Protein AF-A0A9D9XVY3-F1 (afdb_monomer)

pLDDT: mean 98.53, std 0.61, range [93.94, 98.88]

Radius of gyration: 16.43 Å; Cα contacts (8 Å, |Δi|>4): 131; chains: 1; bounding box: 34×27×45 Å

Solvent-accessible surface area (backbone atoms only — not comparable to full-atom values): 7245 Å² total; per-residue (Å²): 71,79,44,48,26,56,41,31,43,50,50,12,52,49,28,46,74,74,49,24,42,58,50,16,56,49,32,41,47,53,18,49,51,26,48,52,52,44,48,54,50,42,55,51,32,46,73,70,74,47,81,70,80,85,80,80,72,63,89,71,63,83,44,93,46,75,68,45,34,48,53,33,52,46,56,52,50,68,61,44,54,60,53,40,54,51,48,31,55,49,24,55,76,73,67,37,56,70,63,20,50,54,37,49,57,50,48,53,53,50,52,53,50,46,52,51,43,53,51,50,55,49,46,31,72,74,63,34,61,71,56,47,53,64,76,26,76

Mean predicted aligned error: 1.89 Å

Nearest PDB structures (foldseek):
  4toc-assembly1_I  TM=1.001E+00  e=4.263E-15  Pseudomonas aeruginosa PAO1
  4toe-assembly1_X  TM=9.994E-01  e=5.839E-15  Pseudomonas aeruginosa PAO1
  4toe-assembly1_R  TM=9.992E-01  e=7.997E-15  Pseudomonas aeruginosa PAO1
  5d8q-assembly1_C-2  TM=9.988E-01  e=1.039E-14  Pseudomonas aeruginosa PAO1
  5d8s-assembly1_H-2  TM=9.977E-01  e=1.095E-14  Pseudomonas aeruginosa PAO1

Sequence (137 aa):
ELTAINQYFLHARMYKNWGLKQLDEHEYHESIDEMKHADRLIERILFLEGLPNLQDLGTLRIGENTREILEADLALELEALPVLREAIAHCESVRDYVSRELFEDILESEEEHVDWIETQLELIGKIGIENYLQSKM

Structure (mmCIF, N/CA/C/O backbone):
data_AF-A0A9D9XVY3-F1
#
_entry.id   AF-A0A9D9XVY3-F1
#
loop_
_atom_site.group_PDB
_atom_site.id
_atom_site.type_symbol
_atom_site.label_atom_id
_atom_site.label_alt_id
_atom_site.label_comp_id
_atom_site.label_asym_id
_atom_site.label_entity_id
_atom_site.label_seq_id
_atom_site.pdbx_PDB_ins_code
_atom_site.Cartn_x
_atom_site.Cartn_y
_atom_site.Cartn_z
_atom_site.occupancy
_atom_site.B_iso_or_equiv
_atom_site.auth_seq_id
_atom_site.auth_comp_id
_atom_site.auth_asym_id
_atom_site.auth_atom_id
_atom_site.pdbx_PDB_model_num
ATOM 1 N N . GLU A 1 1 ? 1.904 2.787 -4.075 1.00 97.19 1 GLU A N 1
ATOM 2 C CA . GLU A 1 1 ? 2.593 4.057 -4.481 1.00 97.19 1 GLU A CA 1
ATOM 3 C C . GLU A 1 1 ? 1.735 5.330 -4.360 1.00 97.19 1 GLU A C 1
ATOM 5 O O . GLU A 1 1 ? 1.111 5.530 -3.334 1.00 97.19 1 GLU A O 1
ATOM 10 N N . LEU A 1 2 ? 1.700 6.269 -5.329 1.00 98.44 2 LEU A N 1
ATOM 11 C CA . LEU A 1 2 ? 1.252 7.663 -5.086 1.00 98.44 2 LEU A CA 1
ATOM 12 C C . LEU A 1 2 ? -0.157 7.798 -4.485 1.00 98.44 2 LEU A C 1
ATOM 14 O O . LEU A 1 2 ? -0.375 8.628 -3.600 1.00 98.44 2 LEU A O 1
ATOM 18 N N . THR A 1 3 ? -1.111 6.998 -4.960 1.00 98.38 3 THR A N 1
ATOM 19 C CA . THR A 1 3 ? -2.476 6.953 -4.412 1.00 98.38 3 THR A CA 1
ATOM 20 C C . THR A 1 3 ? -2.464 6.470 -2.958 1.00 98.38 3 THR A C 1
ATOM 22 O O . THR A 1 3 ? -3.043 7.129 -2.098 1.00 98.38 3 THR A O 1
ATOM 25 N N . ALA A 1 4 ? -1.743 5.382 -2.686 1.00 98.50 4 ALA A N 1
ATOM 26 C CA . ALA A 1 4 ? -1.601 4.766 -1.371 1.00 98.50 4 ALA A CA 1
ATOM 27 C C . ALA A 1 4 ? -0.904 5.692 -0.368 1.00 98.50 4 ALA A C 1
ATOM 29 O O . ALA A 1 4 ? -1.459 5.947 0.695 1.00 98.50 4 ALA A O 1
ATOM 30 N N . ILE A 1 5 ? 0.195 6.356 -0.761 1.00 98.81 5 ILE A N 1
ATOM 31 C CA . ILE A 1 5 ? 0.863 7.385 0.058 1.00 98.81 5 ILE A CA 1
ATOM 32 C C . ILE A 1 5 ? -0.161 8.374 0.620 1.00 98.81 5 ILE A C 1
ATOM 34 O O . ILE A 1 5 ? -0.165 8.653 1.815 1.00 98.81 5 ILE A O 1
ATOM 38 N N . ASN A 1 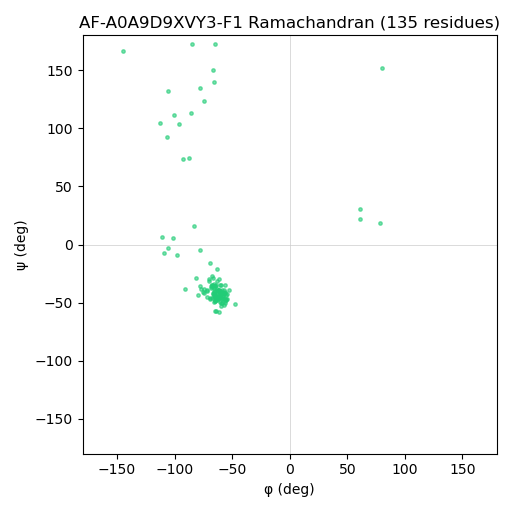6 ? -1.021 8.924 -0.241 1.00 98.69 6 ASN A N 1
ATOM 39 C CA . ASN A 1 6 ? -1.980 9.9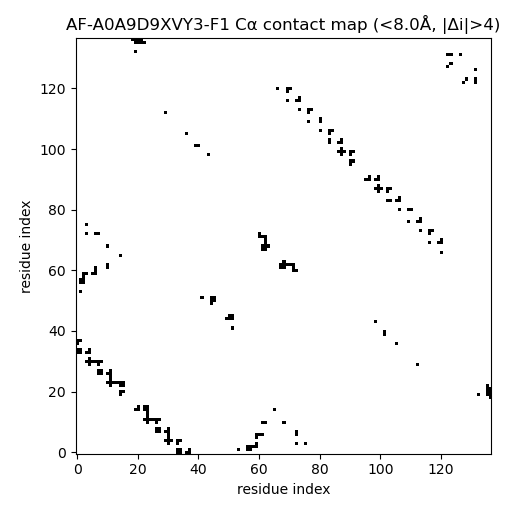53 0.153 1.00 98.69 6 ASN A CA 1
ATOM 40 C C . ASN A 1 6 ? -3.147 9.382 0.967 1.00 98.69 6 ASN A C 1
ATOM 42 O O . ASN A 1 6 ? -3.608 10.044 1.900 1.00 98.69 6 ASN A O 1
ATOM 46 N N . GLN A 1 7 ? -3.622 8.186 0.614 1.00 98.81 7 GLN A N 1
ATOM 47 C CA . GLN A 1 7 ? -4.699 7.498 1.320 1.00 98.81 7 GLN A CA 1
ATOM 48 C C . GLN A 1 7 ? -4.263 7.137 2.747 1.00 98.81 7 GLN A C 1
ATOM 50 O O . GLN A 1 7 ? -4.833 7.677 3.698 1.00 98.81 7 GLN A O 1
ATOM 55 N N . TYR A 1 8 ? -3.172 6.382 2.887 1.00 98.81 8 TYR A N 1
ATOM 56 C CA . TYR A 1 8 ? -2.636 5.923 4.171 1.00 98.81 8 TYR A CA 1
ATOM 57 C C . TYR A 1 8 ? -2.228 7.111 5.043 1.00 98.81 8 TYR A C 1
ATOM 59 O O . TYR A 1 8 ? -2.556 7.179 6.225 1.00 98.81 8 TYR A O 1
ATOM 67 N N . PHE A 1 9 ? -1.616 8.157 4.468 1.00 98.88 9 PHE A N 1
ATOM 68 C CA . PHE A 1 9 ? -1.272 9.345 5.256 1.00 98.88 9 PHE A CA 1
ATOM 69 C C . PHE A 1 9 ? -2.508 10.035 5.844 1.00 98.88 9 PHE A C 1
ATOM 71 O O . PHE A 1 9 ? -2.477 10.504 6.988 1.00 98.88 9 PHE A O 1
ATOM 78 N N . LEU A 1 10 ? -3.594 10.139 5.073 1.00 98.88 10 LEU A N 1
ATOM 79 C CA . LEU A 1 10 ? -4.836 10.727 5.563 1.00 98.88 10 LEU A CA 1
ATOM 80 C C . LEU A 1 10 ? -5.465 9.838 6.640 1.00 98.88 10 LEU A C 1
ATOM 82 O O . LEU A 1 10 ? -5.819 10.351 7.706 1.00 98.88 10 LEU A O 1
ATOM 86 N N . HIS A 1 11 ? -5.545 8.530 6.409 1.00 98.88 11 HIS A N 1
ATOM 87 C CA . HIS A 1 11 ? -6.071 7.563 7.373 1.00 98.88 11 HIS A CA 1
ATOM 88 C C . HIS A 1 11 ? -5.278 7.536 8.676 1.00 98.88 11 HIS A C 1
ATOM 90 O O . HIS A 1 11 ? -5.882 7.620 9.747 1.00 98.88 11 HIS A O 1
ATOM 96 N N . ALA A 1 12 ? -3.948 7.593 8.618 1.00 98.88 12 ALA A N 1
ATOM 97 C CA . ALA A 1 12 ? -3.091 7.719 9.795 1.00 98.88 12 ALA A CA 1
ATOM 98 C C . ALA A 1 12 ? -3.486 8.942 10.635 1.00 98.88 12 ALA A C 1
ATOM 100 O O . ALA A 1 12 ? -3.697 8.868 11.848 1.00 98.88 12 ALA A O 1
ATOM 101 N N . ARG A 1 13 ? -3.688 10.099 9.989 1.00 98.81 13 ARG A N 1
ATOM 102 C CA . ARG A 1 13 ? -4.103 11.330 10.684 1.00 98.81 13 ARG A CA 1
ATOM 103 C C . ARG A 1 13 ? -5.537 11.276 11.196 1.00 98.81 13 ARG A C 1
ATOM 105 O O . ARG A 1 13 ? -5.810 11.881 12.237 1.00 98.81 13 ARG A O 1
ATOM 112 N N . MET A 1 14 ? -6.424 10.536 10.539 1.00 98.88 14 MET A N 1
ATOM 113 C CA . MET A 1 14 ? -7.763 10.246 11.056 1.00 98.88 14 MET A CA 1
ATOM 114 C C . MET A 1 14 ? -7.680 9.390 12.324 1.00 98.88 14 MET A C 1
ATOM 116 O O . MET A 1 14 ? -8.232 9.792 13.350 1.00 98.88 14 MET A O 1
ATOM 120 N N . TYR A 1 15 ? -6.902 8.303 12.314 1.00 98.81 15 TYR A N 1
ATOM 121 C CA . TYR A 1 15 ? -6.661 7.467 13.494 1.00 98.81 15 TYR A CA 1
ATOM 122 C C . TYR A 1 15 ? -6.053 8.253 14.650 1.00 98.81 15 TYR A C 1
ATOM 124 O O . TYR A 1 15 ? -6.533 8.162 15.786 1.00 98.81 15 TYR A O 1
ATOM 132 N N . LYS A 1 16 ? -5.075 9.115 14.360 1.00 98.69 16 LYS A N 1
ATOM 133 C CA . LYS A 1 16 ? -4.483 10.018 15.349 1.00 98.69 16 LYS A CA 1
ATOM 134 C C . LYS A 1 16 ? -5.520 10.924 15.993 1.00 98.69 16 LYS A C 1
ATOM 136 O O . LYS A 1 16 ? -5.534 11.086 17.212 1.00 98.69 16 LYS A O 1
ATOM 141 N N . ASN A 1 17 ? -6.383 11.523 15.175 1.00 98.69 17 ASN A N 1
ATOM 142 C CA . ASN A 1 17 ? -7.448 12.406 15.635 1.00 98.69 17 ASN A CA 1
ATOM 143 C C . ASN A 1 17 ? -8.489 11.657 16.485 1.00 98.69 17 ASN A C 1
ATOM 145 O O . ASN A 1 17 ? -8.990 12.208 17.463 1.00 98.69 17 ASN A O 1
ATOM 149 N N . TRP A 1 18 ? -8.780 10.398 16.156 1.00 98.69 18 TRP A N 1
ATOM 150 C CA . TRP A 1 18 ? -9.672 9.536 16.939 1.00 98.69 18 TRP A CA 1
ATOM 151 C C . TRP A 1 18 ? -9.021 8.952 18.201 1.00 98.69 18 TRP A C 1
ATOM 153 O O . TRP A 1 18 ? -9.706 8.322 19.004 1.00 98.69 18 TRP A O 1
ATOM 163 N N . GLY A 1 19 ? -7.721 9.183 18.409 1.00 98.50 19 GLY A N 1
ATOM 164 C CA . GLY A 1 19 ? -6.979 8.691 19.569 1.00 98.50 19 GLY A CA 1
ATOM 165 C C . GLY A 1 19 ? -6.590 7.214 19.485 1.00 98.50 19 GLY A C 1
ATOM 166 O O . GLY A 1 19 ? -6.270 6.631 20.515 1.00 98.50 19 GLY A O 1
ATOM 167 N N . LEU A 1 20 ? -6.607 6.620 18.290 1.00 98.69 20 LEU A N 1
ATOM 168 C CA . LEU A 1 20 ? -6.232 5.228 18.028 1.00 98.69 20 LEU A CA 1
ATOM 169 C C . LEU A 1 20 ? -4.750 5.159 17.639 1.00 98.69 20 LEU A C 1
ATOM 171 O O . LEU A 1 20 ? -4.404 5.020 16.466 1.00 98.69 20 LEU A O 1
ATOM 175 N N . LYS A 1 21 ? -3.862 5.334 18.623 1.00 97.81 21 LYS A N 1
ATOM 176 C CA . LYS A 1 21 ? -2.429 5.574 18.384 1.00 97.81 21 LYS A CA 1
ATOM 177 C C . LYS A 1 21 ? -1.718 4.428 17.681 1.00 97.81 21 LYS A C 1
ATOM 179 O O . LYS A 1 21 ? -0.887 4.691 16.825 1.00 97.81 21 LYS A O 1
ATOM 184 N N . GLN A 1 22 ? -2.046 3.181 18.016 1.00 98.31 22 GLN A N 1
ATOM 185 C CA . GLN A 1 22 ? -1.383 2.035 17.387 1.00 98.31 22 GLN A CA 1
ATOM 186 C C . GLN A 1 22 ? -1.707 1.945 15.892 1.00 98.31 22 GLN A C 1
ATOM 188 O O . GLN A 1 22 ? -0.853 1.542 15.112 1.00 98.31 22 GLN A O 1
ATOM 193 N N . LEU A 1 23 ? -2.924 2.340 15.496 1.00 98.69 23 LEU A N 1
ATOM 194 C CA . LEU A 1 23 ? -3.300 2.411 14.085 1.00 98.69 23 LEU A CA 1
ATOM 195 C C . LEU A 1 23 ? -2.651 3.617 13.394 1.00 98.69 23 LEU A C 1
ATOM 197 O O . LEU A 1 23 ? -2.135 3.446 12.303 1.00 98.69 23 LEU A O 1
ATOM 201 N N . ASP A 1 24 ? -2.590 4.799 14.029 1.00 98.69 24 ASP A N 1
ATOM 202 C CA . ASP A 1 24 ? -1.841 5.957 13.482 1.00 98.69 24 ASP A CA 1
ATOM 203 C C . ASP A 1 24 ? -0.375 5.611 13.212 1.00 98.69 24 ASP A C 1
ATOM 205 O O . ASP A 1 24 ? 0.143 5.942 12.153 1.00 98.69 24 ASP A O 1
ATOM 209 N N . GLU A 1 25 ? 0.300 4.959 14.160 1.00 98.69 25 GLU A N 1
ATOM 210 C CA . GLU A 1 25 ? 1.717 4.614 14.024 1.00 98.69 25 GLU A CA 1
ATOM 211 C C . GLU A 1 25 ? 1.963 3.609 12.897 1.00 98.69 25 GLU A C 1
ATOM 213 O O . GLU A 1 25 ? 2.899 3.809 12.123 1.00 98.69 25 GLU A O 1
ATOM 218 N N . HIS A 1 26 ? 1.120 2.577 12.789 1.00 98.69 26 HIS A N 1
ATOM 219 C CA . HIS A 1 26 ? 1.199 1.589 11.715 1.00 98.69 26 HIS A CA 1
ATOM 220 C C . HIS A 1 26 ? 0.932 2.226 10.350 1.00 98.69 26 HIS A C 1
ATOM 222 O O . HIS A 1 26 ? 1.802 2.236 9.493 1.00 98.69 26 HIS A O 1
ATOM 228 N N . GLU A 1 27 ? -0.227 2.860 10.190 1.00 98.75 27 GLU A N 1
ATOM 229 C CA . GLU A 1 27 ? -0.672 3.475 8.935 1.00 98.75 27 GLU A CA 1
ATOM 230 C C . GLU A 1 27 ? 0.288 4.576 8.449 1.00 98.75 27 GLU A C 1
ATOM 232 O O . GLU A 1 27 ? 0.522 4.775 7.258 1.00 98.75 27 GLU A O 1
ATOM 237 N N . TYR A 1 28 ? 0.892 5.312 9.388 1.00 98.81 28 TYR A N 1
ATOM 238 C CA . TYR A 1 28 ? 1.933 6.277 9.059 1.00 98.81 28 TYR A CA 1
ATOM 239 C C . TYR A 1 28 ? 3.210 5.599 8.556 1.00 98.81 28 TYR A C 1
ATOM 241 O O . TYR A 1 28 ? 3.876 6.171 7.698 1.00 98.81 28 TYR A O 1
ATOM 249 N N . HIS A 1 29 ? 3.581 4.437 9.097 1.00 98.75 29 HIS A N 1
ATOM 250 C CA . HIS A 1 29 ? 4.729 3.676 8.610 1.00 98.75 29 HIS A CA 1
ATOM 251 C C . HIS A 1 29 ? 4.488 3.181 7.186 1.00 98.75 29 HIS A C 1
ATOM 253 O O . HIS A 1 29 ? 5.304 3.495 6.326 1.00 98.75 29 HIS A O 1
ATOM 259 N N . GLU A 1 30 ? 3.323 2.582 6.929 1.00 98.69 30 GLU A N 1
ATOM 260 C CA . GLU A 1 30 ? 2.908 2.125 5.594 1.00 98.69 30 GLU A CA 1
ATOM 261 C C . GLU A 1 30 ? 2.962 3.269 4.576 1.00 98.69 30 GLU A C 1
ATOM 263 O O . GLU A 1 30 ? 3.615 3.184 3.541 1.00 98.69 30 GLU A O 1
ATOM 268 N N . SER A 1 31 ? 2.401 4.435 4.918 1.00 98.75 31 SER A N 1
ATOM 269 C CA . SER A 1 31 ? 2.498 5.628 4.066 1.00 98.75 31 SER A CA 1
ATOM 270 C C . SER A 1 31 ? 3.945 6.030 3.734 1.00 98.75 31 SER A C 1
ATOM 272 O O . SER A 1 31 ? 4.214 6.539 2.645 1.00 98.75 31 SER A O 1
ATOM 274 N N . ILE A 1 32 ? 4.883 5.845 4.667 1.00 98.81 32 ILE A N 1
ATOM 275 C CA . ILE A 1 32 ? 6.304 6.158 4.473 1.00 98.81 32 ILE A CA 1
ATOM 276 C C . ILE A 1 32 ? 7.005 5.077 3.648 1.00 98.81 32 ILE A C 1
ATOM 278 O O . ILE A 1 32 ? 7.895 5.414 2.864 1.00 98.81 32 ILE A O 1
ATOM 282 N N . ASP A 1 33 ? 6.638 3.812 3.804 1.00 98.50 33 ASP A N 1
ATOM 283 C CA . ASP A 1 33 ? 7.178 2.722 2.993 1.00 98.50 33 ASP A CA 1
ATOM 284 C C . ASP A 1 33 ? 6.758 2.881 1.529 1.00 98.50 33 ASP A C 1
ATOM 286 O O . ASP A 1 33 ? 7.623 2.890 0.649 1.00 98.50 33 ASP A O 1
ATOM 290 N N . GLU A 1 34 ? 5.515 3.290 1.287 1.00 98.62 34 GLU A N 1
ATOM 291 C CA . GLU A 1 34 ? 5.025 3.651 -0.046 1.00 98.62 34 GLU A CA 1
ATOM 292 C C . GLU A 1 34 ? 5.744 4.864 -0.654 1.00 98.62 34 GLU A C 1
ATOM 294 O O . GLU A 1 34 ? 5.959 4.954 -1.868 1.00 98.62 34 GLU A O 1
ATOM 299 N N . MET A 1 35 ? 6.194 5.815 0.176 1.00 98.75 35 MET A N 1
ATOM 300 C CA . MET A 1 35 ? 7.063 6.901 -0.296 1.00 98.75 35 MET A CA 1
ATOM 301 C C . MET A 1 35 ? 8.429 6.377 -0.751 1.00 98.75 35 MET A C 1
ATOM 303 O O . MET A 1 35 ? 8.973 6.892 -1.729 1.00 98.75 35 MET A O 1
ATOM 307 N N . LYS A 1 36 ? 8.991 5.367 -0.074 1.00 98.75 36 LYS A N 1
ATOM 308 C CA . LYS A 1 36 ? 10.273 4.753 -0.462 1.00 98.75 36 LYS A CA 1
ATOM 309 C C . LYS A 1 36 ? 10.124 3.915 -1.729 1.00 98.75 36 LYS A C 1
ATOM 311 O O . LYS A 1 36 ? 11.010 3.964 -2.582 1.00 98.75 36 LYS A O 1
ATOM 316 N N . HIS A 1 37 ? 9.027 3.177 -1.879 1.00 98.69 37 HIS A N 1
ATOM 317 C CA . HIS A 1 37 ? 8.710 2.457 -3.114 1.00 98.69 37 HIS A CA 1
ATOM 318 C C . HIS A 1 37 ? 8.620 3.422 -4.299 1.00 98.69 37 HIS A C 1
ATOM 320 O O . HIS A 1 37 ? 9.312 3.242 -5.307 1.00 98.69 37 HIS A O 1
ATOM 326 N N . ALA A 1 38 ? 7.855 4.508 -4.146 1.00 98.81 38 ALA A N 1
ATOM 327 C CA . ALA A 1 38 ? 7.742 5.545 -5.166 1.00 98.81 38 ALA A CA 1
ATOM 328 C C . ALA A 1 38 ? 9.103 6.169 -5.523 1.00 98.81 38 ALA A C 1
ATOM 330 O O . ALA A 1 38 ? 9.385 6.360 -6.706 1.00 98.81 38 ALA A O 1
ATOM 331 N N . ASP A 1 39 ? 9.962 6.441 -4.536 1.00 98.81 39 ASP A N 1
ATOM 332 C CA . ASP A 1 39 ? 11.315 6.969 -4.756 1.00 98.81 39 ASP A CA 1
ATOM 333 C C . ASP A 1 39 ? 12.168 6.016 -5.612 1.00 98.81 39 ASP A C 1
ATOM 335 O O . ASP A 1 39 ? 12.675 6.405 -6.668 1.00 98.81 39 ASP A O 1
ATOM 339 N N . ARG A 1 40 ? 12.223 4.726 -5.247 1.00 98.81 40 ARG A N 1
ATOM 340 C CA . ARG A 1 40 ? 12.960 3.697 -6.008 1.00 98.81 40 ARG A CA 1
ATOM 341 C C . ARG A 1 40 ? 12.453 3.568 -7.447 1.00 98.81 40 ARG A C 1
ATOM 343 O O . ARG A 1 40 ? 13.252 3.428 -8.376 1.00 98.81 40 ARG A O 1
ATOM 350 N N . LEU A 1 41 ? 11.137 3.628 -7.654 1.00 98.88 41 LEU A N 1
ATOM 351 C CA . LEU A 1 41 ? 10.535 3.585 -8.990 1.00 98.88 41 LEU A CA 1
ATOM 352 C C . LEU A 1 41 ? 10.891 4.824 -9.816 1.00 98.88 41 LEU A C 1
ATOM 354 O O . LEU A 1 41 ? 11.228 4.697 -10.993 1.00 98.88 41 LEU A O 1
ATOM 358 N N . ILE A 1 42 ? 10.864 6.015 -9.213 1.00 98.88 42 ILE A N 1
ATOM 359 C CA . ILE A 1 42 ? 11.261 7.267 -9.870 1.00 98.88 42 ILE A CA 1
ATOM 360 C C . ILE A 1 42 ? 12.723 7.195 -10.312 1.00 98.88 42 ILE A C 1
ATOM 362 O O . ILE A 1 42 ? 13.020 7.463 -11.481 1.00 98.88 42 ILE A O 1
ATOM 366 N N . GLU A 1 43 ? 13.627 6.792 -9.416 1.00 98.88 43 GLU A N 1
ATOM 367 C CA . GLU A 1 43 ? 15.045 6.611 -9.735 1.00 98.88 43 GLU A CA 1
ATOM 368 C C . GLU A 1 43 ? 15.235 5.608 -10.877 1.00 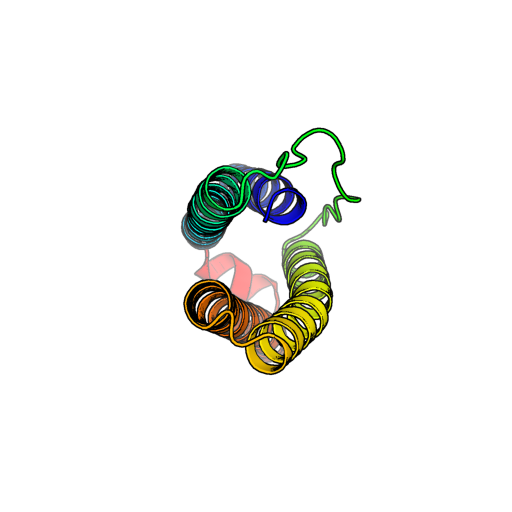98.88 43 GLU A C 1
ATOM 370 O O . GLU A 1 43 ? 15.986 5.875 -11.823 1.00 98.88 43 GLU A O 1
ATOM 375 N N . ARG A 1 44 ? 14.513 4.479 -10.843 1.00 98.81 44 ARG A N 1
ATOM 376 C CA . ARG A 1 44 ? 14.602 3.444 -11.877 1.00 98.81 44 ARG A CA 1
ATOM 377 C C . ARG A 1 44 ? 14.110 3.934 -13.236 1.00 98.81 44 ARG A C 1
ATOM 379 O O . ARG A 1 44 ? 14.779 3.686 -14.239 1.00 98.81 44 ARG A O 1
ATOM 386 N N . ILE A 1 45 ? 12.986 4.648 -13.283 1.00 98.88 45 ILE A N 1
ATOM 387 C CA . ILE A 1 45 ? 12.431 5.204 -14.527 1.00 98.88 45 ILE A CA 1
ATOM 388 C C . ILE A 1 45 ? 13.396 6.227 -15.131 1.00 98.88 45 ILE A C 1
ATOM 390 O O . ILE A 1 45 ? 13.667 6.172 -16.330 1.00 98.88 45 ILE A O 1
ATOM 394 N N . LEU A 1 46 ? 13.948 7.131 -14.316 1.00 98.81 46 LEU A N 1
ATOM 395 C CA . LEU A 1 46 ? 14.915 8.132 -14.776 1.00 98.81 46 LEU A CA 1
ATOM 396 C C . LEU A 1 46 ? 16.216 7.491 -15.274 1.00 98.81 46 LEU A C 1
ATOM 398 O O . LEU A 1 46 ? 16.752 7.916 -16.296 1.00 98.81 46 LEU A O 1
ATOM 402 N N . PHE A 1 47 ? 16.712 6.452 -14.593 1.00 98.62 47 PHE A N 1
ATOM 403 C CA . PHE A 1 47 ? 17.888 5.690 -15.028 1.00 98.62 47 PHE A CA 1
ATOM 404 C C . PHE A 1 47 ? 17.686 5.033 -16.401 1.00 98.62 47 PHE A C 1
ATOM 406 O O . PHE A 1 47 ? 18.622 4.968 -17.195 1.00 98.62 47 PHE A O 1
ATOM 413 N N . LEU A 1 48 ? 16.464 4.585 -16.700 1.00 98.69 48 LEU A N 1
ATOM 414 C CA . LEU A 1 48 ? 16.070 4.031 -17.999 1.00 98.69 48 LEU A CA 1
ATOM 415 C C . LEU A 1 48 ? 15.690 5.114 -19.032 1.00 98.69 48 LEU A C 1
ATOM 417 O O . LEU A 1 48 ? 15.074 4.799 -20.049 1.00 98.69 48 LEU A O 1
ATOM 421 N N . GLU A 1 49 ? 16.052 6.377 -18.779 1.00 98.62 49 GLU A N 1
ATOM 422 C CA . GLU A 1 49 ? 15.790 7.547 -19.635 1.00 98.62 49 GLU A CA 1
ATOM 423 C C . GLU A 1 49 ? 14.291 7.842 -19.863 1.00 98.62 49 GLU A C 1
ATOM 425 O O . GLU A 1 49 ? 13.905 8.511 -20.827 1.00 98.62 49 GLU A O 1
ATOM 430 N N . GLY A 1 50 ? 13.427 7.364 -18.963 1.00 98.62 50 GLY A N 1
ATOM 431 C CA . GLY A 1 50 ? 11.995 7.645 -18.952 1.00 98.62 50 GLY A CA 1
ATOM 432 C C . GLY A 1 50 ? 11.632 8.950 -18.235 1.00 98.62 50 GLY A C 1
ATOM 433 O O . GLY A 1 50 ? 12.455 9.594 -17.585 1.00 98.62 50 GLY A O 1
ATOM 434 N N . LEU A 1 51 ? 10.355 9.330 -18.327 1.00 98.62 51 LEU A N 1
ATOM 435 C CA . LEU A 1 51 ? 9.782 10.468 -17.602 1.00 98.62 51 LEU A CA 1
ATOM 436 C C . LEU A 1 51 ? 8.768 9.954 -16.565 1.00 98.62 51 LEU A C 1
ATOM 438 O O . LEU A 1 51 ? 7.673 9.551 -16.963 1.00 98.62 51 LEU A O 1
ATOM 442 N N . PRO A 1 52 ? 9.102 9.936 -15.259 1.00 98.56 52 PRO A N 1
ATOM 443 C CA . PRO A 1 52 ? 8.179 9.480 -14.224 1.00 98.56 52 PRO A CA 1
ATOM 444 C C . PRO A 1 52 ? 6.978 10.427 -14.112 1.00 98.56 52 PRO A C 1
ATOM 446 O O . PRO A 1 52 ? 7.122 11.650 -14.181 1.00 98.56 52 PRO A O 1
ATOM 449 N N . ASN A 1 53 ? 5.785 9.860 -13.932 1.00 98.44 53 ASN A N 1
ATOM 450 C CA . ASN A 1 53 ? 4.544 10.621 -13.829 1.00 98.44 53 ASN A CA 1
ATOM 451 C C . ASN A 1 53 ? 4.118 10.761 -12.364 1.00 98.44 53 ASN A C 1
ATOM 453 O O . ASN A 1 53 ? 3.721 9.785 -11.737 1.00 98.44 53 ASN A O 1
ATOM 457 N N . LEU A 1 54 ? 4.196 11.987 -11.841 1.00 98.25 54 LEU A N 1
ATOM 458 C CA . LEU A 1 54 ? 3.694 12.361 -10.512 1.00 98.25 54 LEU A CA 1
ATOM 459 C C . LEU A 1 54 ? 2.469 13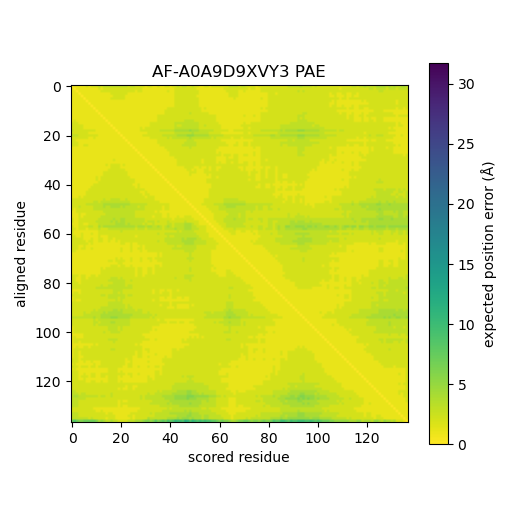.293 -10.594 1.00 98.25 54 LEU A C 1
ATOM 461 O O . LEU A 1 54 ? 2.033 13.840 -9.584 1.00 98.25 54 LEU A O 1
ATOM 465 N N . GLN A 1 55 ? 1.949 13.536 -11.800 1.00 98.06 55 GLN A N 1
ATOM 466 C CA . GLN A 1 55 ? 0.848 14.468 -12.038 1.00 98.06 55 GLN A CA 1
ATOM 467 C C . GLN A 1 55 ? -0.512 13.775 -11.962 1.00 98.06 55 GLN A C 1
ATOM 469 O O . GLN A 1 55 ? -1.470 14.372 -11.462 1.00 98.06 55 GLN A O 1
ATOM 474 N N . ASP A 1 56 ? -0.590 12.546 -12.466 1.00 97.69 56 ASP A N 1
ATOM 475 C CA . ASP A 1 56 ? -1.816 11.759 -12.458 1.00 97.69 56 ASP A CA 1
ATOM 476 C C . ASP A 1 56 ? -1.946 11.020 -11.125 1.00 97.69 56 ASP A C 1
ATOM 478 O O . ASP A 1 56 ? -1.163 10.124 -10.811 1.00 97.69 56 ASP A O 1
ATOM 482 N N . LEU A 1 57 ? -2.949 11.406 -10.337 1.00 97.31 57 LEU A N 1
ATOM 483 C CA . LEU A 1 57 ? -3.274 10.771 -9.064 1.00 97.31 57 LEU A CA 1
ATOM 484 C C . LEU A 1 57 ? -4.533 9.914 -9.220 1.00 97.31 57 LEU A C 1
ATOM 486 O O . LEU A 1 57 ? -5.542 10.375 -9.761 1.00 97.31 57 LEU A O 1
ATOM 490 N N . GLY A 1 58 ? -4.473 8.672 -8.735 1.00 95.38 58 GLY A N 1
ATOM 491 C CA . GLY A 1 58 ? -5.621 7.772 -8.706 1.00 95.38 58 GLY A CA 1
ATOM 4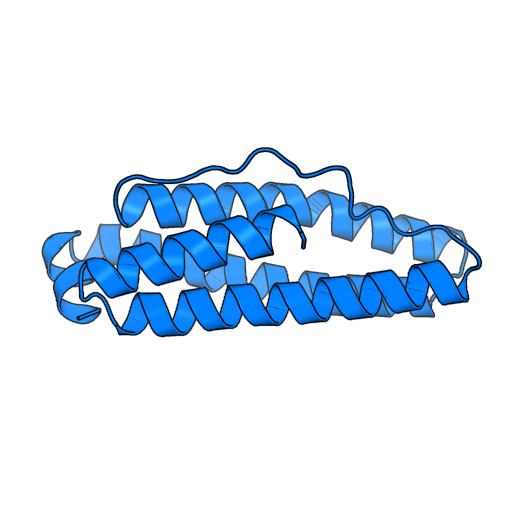92 C C . GLY A 1 58 ? -6.744 8.262 -7.786 1.00 95.38 58 GLY A C 1
ATOM 493 O O . GLY A 1 58 ? -6.612 9.239 -7.049 1.00 95.38 58 GLY A O 1
ATOM 494 N N . THR A 1 59 ? -7.882 7.568 -7.825 1.00 96.75 59 THR A N 1
ATOM 495 C CA . THR A 1 59 ? -9.000 7.881 -6.922 1.00 96.75 59 THR A CA 1
ATOM 496 C C . THR A 1 59 ? -8.683 7.386 -5.515 1.00 96.75 59 THR A C 1
ATOM 498 O O . THR A 1 59 ? -8.461 6.194 -5.329 1.00 96.75 59 THR A O 1
ATOM 501 N N . LEU A 1 60 ? -8.719 8.289 -4.535 1.00 98.25 60 LEU A N 1
ATOM 502 C CA . LEU A 1 60 ? -8.588 7.947 -3.118 1.00 98.25 60 LEU A CA 1
ATOM 503 C C . LEU A 1 60 ? -9.907 7.375 -2.579 1.00 98.25 60 LEU A C 1
ATOM 505 O O . LEU A 1 60 ? -10.977 7.943 -2.820 1.00 98.25 60 LEU A O 1
ATOM 509 N N . ARG A 1 61 ? -9.831 6.284 -1.816 1.00 98.31 61 ARG A N 1
ATOM 510 C CA . ARG A 1 61 ? -10.966 5.643 -1.138 1.00 98.31 61 ARG A CA 1
ATOM 511 C C . ARG A 1 61 ? -10.873 5.938 0.352 1.00 98.31 61 ARG A C 1
ATOM 513 O O . ARG A 1 61 ? -10.199 5.248 1.102 1.00 98.31 61 ARG A O 1
ATOM 520 N N . ILE A 1 62 ? -11.526 7.008 0.790 1.00 98.56 62 ILE A N 1
ATOM 521 C CA . ILE A 1 62 ? -11.414 7.457 2.179 1.00 98.56 62 ILE A CA 1
ATOM 522 C C . ILE A 1 62 ? -12.578 6.906 3.003 1.00 98.56 62 ILE A C 1
ATOM 524 O O . ILE A 1 62 ? -13.693 7.411 2.894 1.00 98.56 62 ILE A O 1
ATOM 528 N N . GLY A 1 63 ? -12.317 5.878 3.816 1.00 98.38 63 GLY A N 1
ATOM 529 C CA . GLY A 1 63 ? -13.284 5.358 4.787 1.00 98.38 63 GLY A CA 1
ATOM 530 C C . GLY A 1 63 ? -13.607 6.343 5.916 1.00 98.38 63 GLY A C 1
ATOM 531 O O . GLY A 1 63 ? -12.764 7.145 6.320 1.00 98.38 63 GLY A O 1
ATOM 532 N N . GLU A 1 64 ? -14.825 6.273 6.457 1.00 98.62 64 GLU A N 1
ATOM 533 C CA . GLU A 1 64 ? -15.303 7.177 7.518 1.00 98.62 64 GLU A CA 1
ATOM 534 C C . GLU A 1 64 ? -15.196 6.566 8.926 1.00 98.62 64 GLU A C 1
ATOM 536 O O . GLU A 1 64 ? -15.377 7.253 9.934 1.00 98.62 64 GLU A O 1
ATOM 541 N N . ASN A 1 65 ? -14.874 5.275 9.014 1.00 98.75 65 ASN A N 1
ATOM 542 C CA . ASN A 1 65 ? -14.606 4.549 10.253 1.00 98.75 65 ASN A CA 1
ATOM 543 C C . ASN A 1 65 ? -13.515 3.487 10.037 1.00 98.75 65 ASN A C 1
ATOM 545 O O . ASN A 1 65 ? -13.200 3.139 8.906 1.00 98.75 65 ASN A O 1
ATOM 549 N N . THR A 1 66 ? -12.962 2.935 11.121 1.00 98.75 66 THR A N 1
ATOM 550 C CA . THR A 1 66 ? -11.841 1.976 11.070 1.00 98.75 66 THR A CA 1
ATOM 551 C C . THR A 1 66 ? -12.075 0.781 10.148 1.00 98.75 66 THR A C 1
ATOM 553 O O . THR A 1 66 ? -11.148 0.357 9.472 1.00 98.75 66 THR A O 1
ATOM 556 N N . ARG A 1 67 ? -13.291 0.223 10.099 1.00 98.62 67 ARG A N 1
ATOM 557 C CA . ARG A 1 67 ? -13.563 -0.920 9.218 1.00 98.62 67 ARG A CA 1
ATOM 558 C C . ARG A 1 67 ? -13.533 -0.498 7.751 1.00 98.62 67 ARG A C 1
ATOM 560 O O . ARG A 1 67 ? -12.910 -1.184 6.956 1.00 98.62 67 ARG A O 1
ATOM 567 N N . GLU A 1 68 ? -14.174 0.617 7.417 1.00 98.81 68 GLU A N 1
ATOM 568 C CA . GLU A 1 68 ? -14.167 1.148 6.049 1.00 98.81 68 GLU A CA 1
ATOM 569 C C . GLU A 1 68 ? -12.774 1.572 5.589 1.00 98.81 68 GLU A C 1
ATOM 571 O O . GLU A 1 68 ? -12.472 1.418 4.414 1.00 98.81 68 GLU A O 1
ATOM 576 N N . ILE A 1 69 ? -11.938 2.095 6.492 1.00 98.88 69 ILE A N 1
ATOM 577 C CA . ILE A 1 69 ? -10.534 2.408 6.194 1.00 98.88 69 ILE A CA 1
ATOM 578 C C . ILE A 1 69 ? -9.795 1.127 5.802 1.00 98.88 69 ILE A C 1
ATOM 580 O O . ILE A 1 69 ? -9.371 1.009 4.661 1.00 98.88 69 ILE A O 1
ATOM 584 N N . LEU A 1 70 ? -9.777 0.121 6.685 1.00 98.88 70 LEU A N 1
ATOM 585 C CA . LEU A 1 70 ? -9.105 -1.156 6.417 1.00 98.88 70 LEU A CA 1
ATOM 586 C C . LEU A 1 70 ? -9.622 -1.832 5.133 1.00 98.88 70 LEU A C 1
ATOM 588 O O . LEU A 1 70 ? -8.848 -2.371 4.352 1.00 98.88 70 LEU A O 1
ATOM 592 N N . GLU A 1 71 ? -10.935 -1.807 4.886 1.00 98.81 71 GLU A N 1
ATOM 593 C CA . GLU A 1 71 ? -11.522 -2.352 3.653 1.00 98.81 71 GLU A CA 1
ATOM 594 C C . GLU A 1 71 ? -11.120 -1.537 2.405 1.00 98.81 71 GLU A C 1
ATOM 596 O O . GLU A 1 71 ? -10.943 -2.112 1.329 1.00 98.81 71 GLU A O 1
ATOM 601 N N . ALA A 1 72 ? -10.965 -0.215 2.526 1.00 98.75 72 ALA A N 1
ATOM 602 C CA . ALA A 1 72 ? -10.529 0.657 1.439 1.00 98.75 72 ALA A CA 1
ATOM 603 C C . ALA A 1 72 ? -9.043 0.485 1.097 1.00 98.75 72 ALA A C 1
ATOM 605 O O . ALA A 1 72 ? -8.706 0.495 -0.091 1.00 98.75 72 ALA A O 1
ATOM 606 N N . ASP A 1 73 ? -8.191 0.302 2.105 1.00 98.75 73 ASP A N 1
ATOM 607 C CA . ASP A 1 73 ? -6.755 0.053 1.942 1.00 98.75 73 ASP A CA 1
ATOM 608 C C . ASP A 1 73 ? -6.526 -1.331 1.340 1.00 98.75 73 ASP A C 1
ATOM 610 O O . ASP A 1 73 ? -5.885 -1.449 0.299 1.00 98.75 73 ASP A O 1
ATOM 614 N N . LEU A 1 74 ? -7.205 -2.363 1.857 1.00 98.81 74 LEU A N 1
ATOM 615 C CA . LEU A 1 74 ? -7.153 -3.706 1.271 1.00 98.81 74 LEU A CA 1
ATOM 616 C C . LEU A 1 74 ? -7.581 -3.703 -0.200 1.00 98.81 74 LEU A C 1
ATOM 618 O O . LEU A 1 74 ? -6.979 -4.370 -1.038 1.00 98.81 74 LEU A O 1
ATOM 622 N N . ALA A 1 75 ? -8.636 -2.959 -0.538 1.00 98.62 75 ALA A N 1
ATOM 623 C CA . ALA A 1 75 ? -9.098 -2.877 -1.916 1.00 98.62 75 ALA A CA 1
ATOM 624 C C . ALA A 1 75 ? -8.089 -2.172 -2.838 1.00 98.62 75 ALA A C 1
ATOM 626 O O . ALA A 1 75 ? -8.079 -2.460 -4.034 1.00 98.62 75 ALA A O 1
ATOM 627 N N .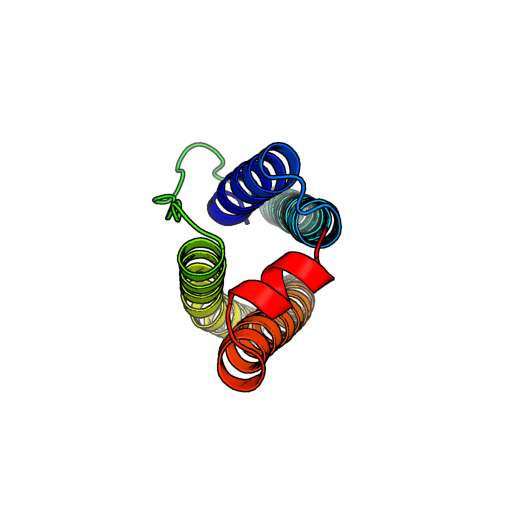 LEU A 1 76 ? -7.283 -1.245 -2.312 1.00 98.38 76 LEU A N 1
ATOM 628 C CA . LEU A 1 76 ? -6.198 -0.613 -3.058 1.00 98.38 76 LEU A CA 1
ATOM 629 C C . LEU A 1 76 ? -5.044 -1.601 -3.275 1.00 98.38 76 LEU A C 1
ATOM 631 O O . LEU A 1 76 ? -4.593 -1.751 -4.411 1.00 98.38 76 LEU A O 1
ATOM 635 N N . GLU A 1 77 ? -4.654 -2.343 -2.239 1.00 98.25 77 GLU A N 1
ATOM 636 C CA . GLU A 1 77 ? -3.584 -3.340 -2.342 1.00 98.25 77 GLU A CA 1
ATOM 637 C C . GLU A 1 77 ? -3.922 -4.476 -3.306 1.00 98.25 77 GLU A C 1
ATOM 639 O O . GLU A 1 77 ? -3.145 -4.832 -4.195 1.00 98.25 77 GLU A O 1
ATOM 644 N N . LEU A 1 78 ? -5.145 -5.003 -3.229 1.00 98.06 78 LEU A N 1
ATOM 645 C CA . LEU A 1 78 ? -5.604 -6.056 -4.137 1.00 98.06 78 LEU A CA 1
ATOM 646 C C . LEU A 1 78 ? -5.665 -5.603 -5.607 1.00 98.06 78 LEU A C 1
ATOM 648 O O . LEU A 1 78 ? -5.644 -6.449 -6.505 1.00 98.06 78 LEU A O 1
ATOM 652 N N . GLU A 1 79 ? -5.731 -4.296 -5.872 1.00 97.62 79 GLU A N 1
ATOM 653 C CA . GLU A 1 79 ? -5.597 -3.729 -7.219 1.00 97.62 79 GLU A CA 1
ATOM 654 C C . GLU A 1 79 ? -4.133 -3.586 -7.656 1.00 97.62 79 GLU A C 1
ATOM 656 O O . GLU A 1 79 ? -3.851 -3.694 -8.852 1.00 97.62 79 GLU A O 1
ATOM 661 N N . ALA A 1 80 ? -3.204 -3.400 -6.716 1.00 97.00 80 ALA A N 1
ATOM 662 C CA . ALA A 1 80 ? -1.771 -3.300 -6.979 1.00 97.00 80 ALA A CA 1
ATOM 663 C C . ALA A 1 80 ? -1.129 -4.666 -7.289 1.00 97.00 80 ALA A C 1
ATOM 665 O O . ALA A 1 80 ? -0.349 -4.772 -8.243 1.00 97.00 80 ALA A O 1
ATOM 666 N N . LEU A 1 81 ? -1.498 -5.737 -6.567 1.00 98.19 81 LEU A N 1
ATOM 667 C CA . LEU A 1 81 ? -0.857 -7.059 -6.711 1.00 98.19 81 LEU A CA 1
ATOM 668 C C . LEU A 1 81 ? -0.847 -7.606 -8.156 1.00 98.19 81 LEU A C 1
ATOM 670 O O . LEU A 1 81 ? 0.201 -8.080 -8.606 1.00 98.19 81 LEU A O 1
ATOM 674 N N . PRO A 1 82 ? -1.957 -7.582 -8.929 1.00 98.44 82 PRO A N 1
ATOM 675 C CA . PRO A 1 82 ? -1.940 -8.064 -10.309 1.00 98.44 82 PRO A CA 1
ATOM 676 C C . PRO A 1 82 ? -1.016 -7.230 -11.199 1.00 98.44 82 PRO A C 1
ATOM 678 O O . PRO A 1 82 ? -0.302 -7.795 -12.025 1.00 98.44 82 PRO A O 1
ATOM 681 N N . VAL A 1 83 ? -0.987 -5.909 -10.997 1.00 98.19 83 VAL A N 1
ATOM 682 C CA . VAL A 1 83 ? -0.153 -4.984 -11.776 1.00 98.19 83 VAL A CA 1
ATOM 683 C C . VAL A 1 83 ? 1.329 -5.265 -11.531 1.00 98.19 83 VAL A C 1
ATOM 685 O O . VAL A 1 83 ? 2.094 -5.367 -12.490 1.00 98.19 83 VAL A O 1
ATOM 688 N N . LEU A 1 84 ? 1.731 -5.469 -10.274 1.00 98.62 84 LEU A N 1
ATOM 689 C CA . LEU A 1 84 ? 3.104 -5.841 -9.919 1.00 98.62 84 LEU A CA 1
ATOM 690 C C . LEU A 1 84 ? 3.499 -7.194 -10.523 1.00 98.62 84 LEU A C 1
ATOM 692 O O . LEU A 1 84 ? 4.545 -7.311 -11.160 1.00 98.62 84 LEU A O 1
ATOM 696 N N . ARG A 1 85 ? 2.636 -8.211 -10.413 1.00 98.69 85 ARG A N 1
ATOM 697 C CA . ARG A 1 85 ? 2.887 -9.545 -10.993 1.00 98.69 85 ARG A CA 1
ATOM 698 C C . ARG A 1 85 ? 3.018 -9.501 -12.518 1.00 98.69 85 ARG A C 1
ATOM 700 O O . ARG A 1 85 ? 3.876 -10.182 -13.084 1.00 98.69 85 ARG A O 1
ATOM 707 N N . GLU A 1 86 ? 2.202 -8.693 -13.192 1.00 98.81 86 GLU A N 1
ATOM 708 C CA . GLU A 1 86 ? 2.308 -8.460 -14.636 1.00 98.81 86 GLU A CA 1
ATOM 709 C C . GLU A 1 86 ? 3.604 -7.724 -15.004 1.00 98.81 86 GLU A C 1
ATOM 711 O O . GLU A 1 86 ? 4.272 -8.113 -15.968 1.00 98.81 86 GLU A O 1
ATOM 716 N N . ALA A 1 87 ? 4.005 -6.717 -14.222 1.00 98.69 87 ALA A N 1
ATOM 717 C CA . ALA A 1 87 ? 5.259 -5.991 -14.414 1.00 98.69 87 ALA A CA 1
ATOM 718 C C . ALA A 1 87 ? 6.482 -6.912 -14.263 1.00 98.69 87 ALA A C 1
ATOM 720 O O . ALA A 1 87 ? 7.343 -6.929 -15.144 1.00 98.69 87 ALA A O 1
ATOM 721 N N . ILE A 1 88 ? 6.516 -7.754 -13.223 1.00 98.88 88 ILE A N 1
ATOM 722 C CA . ILE A 1 88 ? 7.554 -8.778 -12.998 1.00 98.88 88 ILE A CA 1
ATOM 723 C C . ILE A 1 88 ? 7.658 -9.711 -14.210 1.00 98.88 88 ILE A C 1
ATOM 725 O O . ILE A 1 88 ? 8.747 -9.911 -14.758 1.00 98.88 88 ILE A O 1
ATOM 729 N N . ALA A 1 89 ? 6.526 -10.255 -14.670 1.00 98.81 89 ALA A N 1
ATOM 730 C CA . ALA A 1 89 ? 6.492 -11.152 -15.824 1.00 98.81 89 ALA A CA 1
ATOM 731 C C . ALA A 1 89 ? 6.984 -10.462 -17.109 1.00 98.81 89 ALA A C 1
ATOM 733 O O . ALA A 1 89 ? 7.705 -11.068 -17.911 1.00 98.81 89 ALA A O 1
ATOM 734 N N . HIS A 1 90 ? 6.629 -9.189 -17.306 1.00 98.88 90 HIS A N 1
ATOM 735 C CA . HIS A 1 90 ? 7.101 -8.411 -18.444 1.00 98.88 90 HIS A CA 1
ATOM 736 C C . HIS A 1 90 ? 8.613 -8.173 -18.381 1.00 98.88 90 HIS A C 1
ATOM 738 O O . HIS A 1 90 ? 9.302 -8.474 -19.360 1.00 98.88 90 HIS A O 1
ATOM 744 N N . CYS A 1 91 ? 9.133 -7.708 -17.242 1.00 98.88 91 CYS A N 1
ATOM 745 C CA . CYS A 1 91 ? 10.562 -7.495 -17.023 1.00 98.88 91 CYS A CA 1
ATOM 746 C C . CYS A 1 91 ? 11.370 -8.768 -17.298 1.00 98.88 91 CYS A C 1
ATOM 748 O O . CYS A 1 91 ? 12.368 -8.713 -18.019 1.00 98.88 91 CYS A O 1
ATOM 750 N N . GLU A 1 92 ? 10.896 -9.929 -16.838 1.00 98.62 92 GLU A N 1
ATOM 751 C CA . GLU A 1 92 ? 11.522 -11.220 -17.146 1.00 98.62 92 GLU A CA 1
ATOM 752 C C . GLU A 1 92 ? 11.544 -11.509 -18.656 1.00 98.62 92 GLU A C 1
ATOM 754 O O . GLU A 1 92 ? 12.575 -11.895 -19.211 1.00 98.62 92 GLU A O 1
ATOM 759 N N . SER A 1 93 ? 10.429 -11.270 -19.356 1.00 98.75 93 SER A N 1
ATOM 760 C CA . SER A 1 93 ? 10.314 -11.546 -20.796 1.00 98.75 93 SER A CA 1
ATOM 761 C C . SER A 1 93 ? 11.307 -10.750 -21.655 1.00 98.75 93 SER A C 1
ATOM 763 O O . SER A 1 93 ? 11.761 -11.238 -22.694 1.00 98.75 93 SER A O 1
ATOM 765 N N . VAL A 1 94 ? 11.683 -9.549 -21.202 1.00 98.75 94 VAL A N 1
ATOM 766 C CA . VAL A 1 94 ? 12.652 -8.664 -21.869 1.00 98.75 94 VAL A CA 1
ATOM 767 C C . VAL A 1 94 ? 14.040 -8.698 -21.224 1.00 98.75 94 VAL A C 1
ATOM 769 O O . VAL A 1 94 ? 14.935 -7.986 -21.677 1.00 98.75 94 VAL A O 1
ATOM 772 N N . ARG A 1 95 ? 14.250 -9.578 -20.232 1.00 98.69 95 ARG A N 1
ATOM 773 C CA . ARG A 1 95 ? 15.510 -9.761 -19.487 1.00 98.69 95 ARG A CA 1
ATOM 774 C C . ARG A 1 95 ? 15.964 -8.516 -18.717 1.00 98.69 95 ARG A C 1
ATOM 776 O O . ARG A 1 95 ? 17.164 -8.307 -18.534 1.00 98.69 95 ARG A O 1
ATOM 783 N N . ASP A 1 96 ? 15.021 -7.697 -18.260 1.00 98.81 96 ASP A N 1
ATOM 784 C CA . ASP A 1 96 ? 15.281 -6.592 -17.337 1.00 98.81 96 ASP A CA 1
ATOM 785 C C . ASP A 1 96 ? 15.215 -7.087 -15.887 1.00 98.81 96 ASP A C 1
ATOM 787 O O . ASP A 1 96 ? 14.252 -6.857 -15.157 1.00 98.81 96 ASP A O 1
ATOM 791 N N . TYR A 1 97 ? 16.256 -7.812 -15.477 1.00 98.69 97 TYR A N 1
ATOM 792 C CA . TYR A 1 97 ? 16.287 -8.464 -14.168 1.00 98.69 97 TYR A CA 1
ATOM 793 C C . TYR A 1 97 ? 16.353 -7.478 -12.996 1.00 98.69 97 TYR A C 1
ATOM 795 O O . TYR A 1 97 ? 15.861 -7.791 -11.922 1.00 98.69 97 TYR A O 1
ATOM 803 N N . VAL A 1 98 ? 16.917 -6.282 -13.197 1.00 98.75 98 VAL A N 1
ATOM 804 C CA . VAL A 1 98 ? 17.043 -5.286 -12.119 1.00 98.75 98 VAL A CA 1
ATOM 805 C C . VAL A 1 98 ? 15.706 -4.591 -11.857 1.00 98.75 98 VAL A C 1
ATOM 807 O O . VAL A 1 98 ? 15.362 -4.351 -10.706 1.00 98.75 98 VAL A O 1
ATOM 810 N N . SER A 1 99 ? 14.920 -4.288 -12.899 1.00 98.88 99 SER A N 1
ATOM 811 C CA . SER A 1 99 ? 13.547 -3.805 -12.681 1.00 98.88 99 SER A CA 1
ATOM 812 C C . SER A 1 99 ? 12.654 -4.908 -12.118 1.00 98.88 99 SER A C 1
ATOM 814 O O . SER A 1 99 ? 11.805 -4.626 -11.283 1.00 98.88 99 SER A O 1
ATOM 816 N N . ARG A 1 100 ? 12.860 -6.164 -12.545 1.00 98.81 100 ARG A N 1
ATOM 817 C CA . ARG A 1 100 ? 12.142 -7.318 -11.994 1.00 98.81 100 ARG A CA 1
ATOM 818 C C . ARG A 1 100 ? 12.349 -7.434 -10.481 1.00 98.81 100 ARG A C 1
ATOM 820 O O . ARG A 1 100 ? 11.359 -7.494 -9.769 1.00 98.81 100 ARG A O 1
ATOM 827 N N . GLU A 1 101 ? 13.600 -7.431 -10.020 1.00 98.81 101 GLU A N 1
ATOM 828 C CA . GLU A 1 101 ? 13.953 -7.511 -8.593 1.00 98.81 101 GLU A CA 1
ATOM 829 C C . GLU A 1 101 ? 13.328 -6.353 -7.797 1.00 98.81 101 GLU A C 1
ATOM 831 O O . GLU A 1 101 ? 12.730 -6.577 -6.754 1.00 98.81 101 GLU A O 1
ATOM 836 N N . LEU A 1 102 ? 13.346 -5.128 -8.342 1.00 98.81 102 LEU A N 1
ATOM 837 C CA . LEU A 1 102 ? 12.652 -3.987 -7.732 1.00 98.81 102 LEU A CA 1
ATOM 838 C C . LEU A 1 102 ? 11.146 -4.241 -7.549 1.00 98.81 102 LEU A C 1
ATOM 840 O O . LEU A 1 102 ? 10.608 -3.930 -6.492 1.00 98.81 102 LEU A O 1
ATOM 844 N N . PHE A 1 103 ? 10.460 -4.773 -8.563 1.00 98.88 103 PHE A N 1
ATOM 845 C CA . PHE A 1 103 ? 9.035 -5.086 -8.443 1.00 98.88 103 PHE A CA 1
ATOM 846 C C . PHE A 1 103 ? 8.763 -6.277 -7.515 1.00 98.88 103 PHE A C 1
ATOM 848 O O . PHE A 1 103 ? 7.715 -6.295 -6.879 1.00 98.88 103 PHE A O 1
ATOM 855 N N . GLU A 1 104 ? 9.668 -7.257 -7.435 1.00 98.81 104 GLU A N 1
ATOM 856 C CA . GLU A 1 104 ? 9.570 -8.376 -6.486 1.00 98.81 104 GLU A CA 1
ATOM 857 C C . GLU A 1 104 ? 9.672 -7.888 -5.036 1.00 98.81 104 GLU A C 1
ATOM 859 O O . GLU A 1 104 ? 8.828 -8.267 -4.231 1.00 98.81 104 GLU A O 1
ATOM 864 N N . ASP A 1 105 ? 10.619 -6.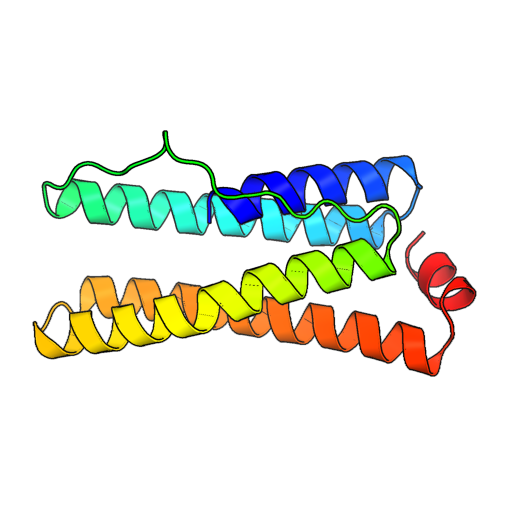995 -4.730 1.00 98.75 105 ASP A N 1
ATOM 865 C CA . ASP A 1 105 ? 10.751 -6.399 -3.393 1.00 98.75 105 ASP A CA 1
ATOM 866 C C . ASP A 1 105 ? 9.491 -5.618 -2.982 1.00 98.75 105 ASP A C 1
ATOM 868 O O . ASP A 1 105 ? 9.056 -5.697 -1.837 1.00 98.75 105 ASP A O 1
ATOM 872 N N . ILE A 1 106 ? 8.909 -4.845 -3.910 1.00 98.81 106 ILE A N 1
ATOM 873 C CA . ILE A 1 106 ? 7.668 -4.096 -3.649 1.00 98.81 106 ILE A CA 1
ATOM 874 C C . ILE A 1 106 ? 6.514 -5.080 -3.430 1.00 98.81 106 ILE A C 1
ATOM 876 O O . ILE A 1 106 ? 5.777 -4.953 -2.462 1.00 98.81 106 ILE A O 1
ATOM 880 N N . LEU A 1 107 ? 6.391 -6.108 -4.278 1.00 98.75 107 LEU A N 1
ATOM 881 C CA . LEU A 1 107 ? 5.343 -7.122 -4.147 1.00 98.75 107 LEU A CA 1
ATOM 882 C C . LEU A 1 107 ? 5.394 -7.857 -2.800 1.00 98.75 107 LEU A C 1
ATOM 884 O O . LEU A 1 107 ? 4.335 -8.142 -2.249 1.00 98.75 107 LEU A O 1
ATOM 888 N N . GLU A 1 108 ? 6.585 -8.170 -2.284 1.00 98.69 108 GLU A N 1
ATOM 889 C CA . GLU A 1 108 ? 6.736 -8.764 -0.948 1.00 98.69 108 GLU A CA 1
ATOM 890 C C . GLU A 1 108 ? 6.172 -7.831 0.132 1.00 98.69 108 GLU A C 1
ATOM 892 O O . GLU A 1 108 ? 5.370 -8.276 0.951 1.00 98.69 108 GLU A O 1
ATOM 897 N N . SER A 1 109 ? 6.502 -6.536 0.075 1.00 98.38 109 SER A N 1
ATOM 898 C CA . SER A 1 109 ? 5.961 -5.534 1.001 1.00 98.38 109 SER A CA 1
ATOM 899 C C . SER A 1 109 ? 4.435 -5.419 0.916 1.00 98.38 109 SER A C 1
ATOM 901 O O . SER A 1 109 ? 3.772 -5.397 1.952 1.00 98.38 109 SER A O 1
ATOM 903 N N . GLU A 1 110 ? 3.855 -5.406 -0.290 1.00 97.94 110 GLU A N 1
ATOM 904 C CA . GLU A 1 110 ? 2.392 -5.321 -0.435 1.00 97.94 110 GLU A CA 1
ATOM 905 C C . GLU A 1 110 ? 1.686 -6.581 0.083 1.00 97.94 110 GLU A C 1
ATOM 907 O O . GLU A 1 110 ? 0.602 -6.505 0.661 1.00 97.94 110 GLU A O 1
ATOM 912 N N . GLU A 1 111 ? 2.280 -7.768 -0.094 1.00 98.62 111 GLU A N 1
ATOM 913 C CA . GLU A 1 111 ? 1.718 -9.007 0.457 1.00 98.62 111 GLU A CA 1
ATOM 914 C C . GLU A 1 111 ? 1.781 -9.034 1.996 1.00 98.62 111 GLU A C 1
ATOM 916 O O . GLU A 1 111 ? 0.839 -9.524 2.627 1.00 98.62 111 GLU A O 1
ATOM 921 N N . GLU A 1 112 ? 2.825 -8.463 2.611 1.00 98.62 112 GLU A N 1
ATOM 922 C CA . GLU A 1 112 ? 2.894 -8.259 4.067 1.00 98.62 112 GLU A CA 1
ATOM 923 C C . GLU A 1 112 ? 1.813 -7.282 4.559 1.00 98.62 112 GLU A C 1
ATOM 925 O O . GLU A 1 112 ? 1.140 -7.557 5.561 1.00 98.62 112 GLU A O 1
ATOM 930 N N . HIS A 1 113 ? 1.585 -6.181 3.837 1.00 98.50 113 HIS A N 1
ATOM 931 C CA . HIS A 1 113 ? 0.545 -5.214 4.190 1.00 98.50 113 HIS A CA 1
ATOM 932 C C . HIS A 1 113 ? -0.861 -5.826 4.069 1.00 98.50 113 HIS A C 1
ATOM 934 O O . HIS A 1 113 ? -1.680 -5.706 4.987 1.00 98.50 113 HIS A O 1
ATOM 940 N N . VAL A 1 114 ? -1.127 -6.580 2.996 1.00 98.81 114 VAL A N 1
ATOM 941 C CA . VAL A 1 114 ? -2.381 -7.334 2.821 1.00 98.81 114 VAL A CA 1
ATOM 942 C C . VAL A 1 114 ? -2.623 -8.295 3.987 1.00 98.81 114 VAL A C 1
ATOM 944 O O . VAL A 1 114 ? -3.719 -8.278 4.557 1.00 98.81 114 VAL A O 1
ATOM 947 N N . ASP A 1 115 ? -1.624 -9.091 4.384 1.00 98.75 115 ASP A N 1
ATOM 948 C CA . ASP A 1 115 ? -1.747 -10.020 5.521 1.00 98.75 115 ASP A CA 1
ATOM 949 C C . ASP A 1 115 ? -2.088 -9.280 6.822 1.00 98.75 115 ASP A C 1
ATOM 951 O O . ASP A 1 115 ? -2.972 -9.696 7.588 1.00 98.75 115 ASP A O 1
ATOM 955 N N . TRP A 1 116 ? -1.446 -8.132 7.058 1.00 98.81 116 TRP A N 1
ATOM 956 C CA . TRP A 1 116 ? -1.734 -7.316 8.229 1.00 98.81 116 TRP A CA 1
ATOM 957 C C . TRP A 1 116 ? -3.180 -6.812 8.237 1.00 98.81 116 TRP A C 1
ATOM 959 O O . TRP A 1 116 ? -3.859 -6.940 9.269 1.00 98.81 116 TRP A O 1
ATOM 969 N N . ILE A 1 117 ? -3.669 -6.276 7.112 1.00 98.81 117 ILE A N 1
ATOM 970 C CA . ILE A 1 117 ? -5.031 -5.735 6.995 1.00 98.81 117 ILE A CA 1
ATOM 971 C C . ILE A 1 117 ? -6.071 -6.847 7.165 1.00 98.81 117 ILE A C 1
ATOM 973 O O . ILE A 1 117 ? -7.017 -6.701 7.950 1.00 98.81 117 ILE A O 1
ATOM 977 N N . GLU A 1 118 ? -5.899 -7.982 6.484 1.00 98.75 118 GLU A N 1
ATOM 978 C CA . GLU A 1 118 ? -6.800 -9.131 6.609 1.00 98.75 118 GLU A CA 1
ATOM 979 C C . GLU A 1 118 ? -6.843 -9.644 8.053 1.00 98.75 118 GLU A C 1
ATOM 981 O O . GLU A 1 118 ? -7.926 -9.891 8.598 1.00 98.75 118 GLU A O 1
ATOM 986 N N . THR A 1 119 ? -5.689 -9.696 8.724 1.00 98.81 119 THR A N 1
ATOM 987 C CA . THR A 1 119 ? -5.598 -10.027 10.151 1.00 98.81 119 THR A CA 1
ATOM 988 C C . THR A 1 119 ? -6.386 -9.036 11.012 1.00 98.81 119 THR A C 1
ATOM 990 O O . THR A 1 119 ? -7.103 -9.450 11.931 1.00 98.81 119 THR A O 1
ATOM 993 N N . GLN A 1 120 ? -6.317 -7.730 10.732 1.00 98.81 120 GLN A N 1
ATOM 994 C CA . GLN A 1 120 ? -7.087 -6.725 11.477 1.00 98.81 120 GLN A CA 1
ATOM 995 C C . GLN A 1 120 ? -8.597 -6.915 11.292 1.00 98.81 120 GLN A C 1
ATOM 997 O O . GLN A 1 120 ? -9.353 -6.893 12.270 1.00 98.81 120 GLN A O 1
ATOM 1002 N N . LEU A 1 121 ? -9.042 -7.139 10.056 1.00 98.81 121 LEU A N 1
ATOM 1003 C CA . LEU A 1 121 ? -10.448 -7.385 9.732 1.00 98.81 121 LEU A CA 1
ATOM 1004 C C . LEU A 1 121 ? -10.961 -8.678 10.384 1.00 98.81 121 LEU A C 1
ATOM 1006 O O . LEU A 1 121 ? -12.073 -8.702 10.928 1.00 98.81 121 LEU A O 1
ATOM 1010 N N . GLU A 1 122 ? -10.148 -9.735 10.402 1.00 98.75 122 GLU A N 1
ATOM 1011 C CA . GLU A 1 122 ? -10.477 -10.991 11.076 1.00 98.75 122 GLU A CA 1
ATOM 1012 C C . GLU A 1 122 ? -10.573 -10.803 12.599 1.00 98.75 122 GLU A C 1
ATOM 1014 O O . GLU A 1 122 ? -11.513 -11.298 13.231 1.00 98.75 122 GLU A O 1
ATOM 1019 N N . LEU A 1 123 ? -9.654 -10.038 13.201 1.00 98.75 123 LEU A N 1
ATOM 1020 C CA . LEU A 1 123 ? -9.708 -9.683 14.620 1.00 98.75 123 LEU A CA 1
ATOM 1021 C C . LEU A 1 123 ? -10.999 -8.935 14.950 1.00 98.75 123 LEU A C 1
ATOM 1023 O O . LEU A 1 123 ? -11.686 -9.332 15.892 1.00 98.75 123 LEU A O 1
ATOM 1027 N N . ILE A 1 124 ? -11.389 -7.932 14.156 1.00 98.69 124 ILE A N 1
ATOM 1028 C CA . ILE A 1 124 ? -12.679 -7.236 14.311 1.00 98.69 124 ILE A CA 1
ATOM 1029 C C . ILE A 1 124 ? -13.842 -8.239 14.294 1.00 98.69 124 ILE A C 1
ATOM 1031 O O . ILE A 1 124 ? -14.748 -8.138 15.124 1.00 98.69 124 ILE A O 1
ATOM 1035 N N . GLY A 1 125 ? -13.813 -9.229 13.396 1.00 98.38 125 GLY A N 1
ATOM 1036 C CA . GLY A 1 125 ? -14.817 -10.297 13.335 1.00 98.38 125 GLY A CA 1
ATOM 1037 C C . GLY A 1 125 ? -14.839 -11.208 14.569 1.00 98.38 125 GLY A C 1
ATOM 1038 O O . GLY A 1 125 ? -15.912 -11.632 14.998 1.00 98.38 125 GLY A O 1
ATOM 1039 N N . LYS A 1 126 ? -13.675 -11.489 15.166 1.00 98.56 126 LYS A N 1
ATOM 1040 C CA . LYS A 1 126 ? -13.520 -12.383 16.329 1.00 98.56 126 LYS A CA 1
ATOM 1041 C C . LYS A 1 126 ? -13.873 -11.723 17.659 1.00 98.56 126 LYS A C 1
ATOM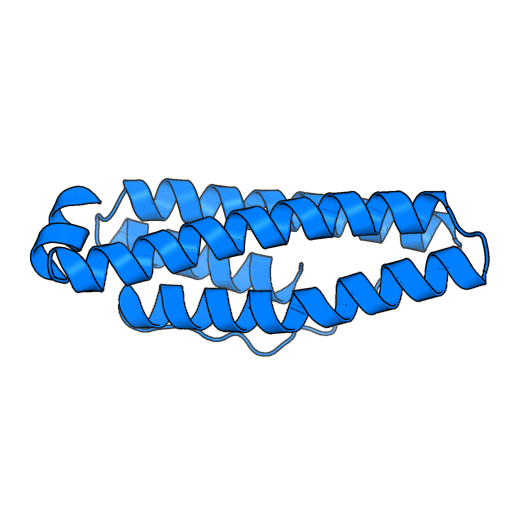 1043 O O . LYS A 1 126 ? -14.504 -12.365 18.498 1.00 98.56 126 LYS A O 1
ATOM 1048 N N . ILE A 1 127 ? -13.439 -10.481 17.880 1.00 98.44 127 ILE A N 1
ATOM 1049 C CA . ILE A 1 127 ? -13.551 -9.811 19.191 1.00 98.44 127 ILE A CA 1
ATOM 1050 C C . ILE A 1 127 ? -14.575 -8.673 19.213 1.00 98.44 127 ILE A C 1
ATOM 1052 O O . ILE A 1 127 ? -14.879 -8.155 20.289 1.00 98.44 127 ILE A O 1
ATOM 1056 N N . GLY A 1 128 ? -15.138 -8.315 18.058 1.00 98.50 128 GLY A N 1
ATOM 1057 C CA . GLY A 1 128 ? -16.045 -7.184 17.900 1.00 98.50 128 GLY A CA 1
ATOM 1058 C C . GLY A 1 128 ? -15.307 -5.848 17.800 1.00 98.50 128 GLY A C 1
ATOM 1059 O O . GLY A 1 128 ? -14.221 -5.665 18.354 1.00 98.50 128 GLY 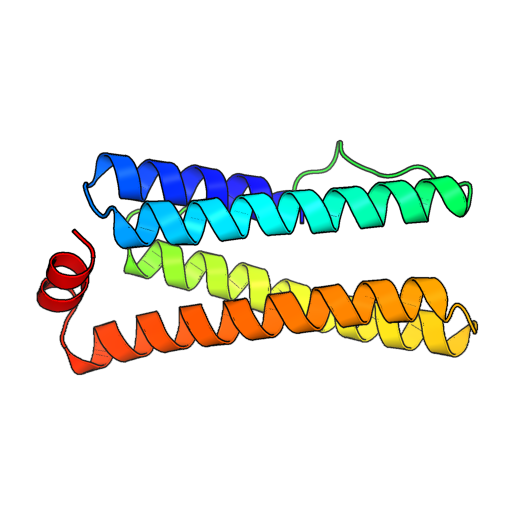A O 1
ATOM 1060 N N . ILE A 1 129 ? -15.922 -4.890 17.099 1.00 98.50 129 ILE A N 1
ATOM 1061 C CA . ILE A 1 129 ? -15.293 -3.598 16.791 1.00 98.50 129 ILE A CA 1
ATOM 1062 C C . ILE A 1 129 ? -14.929 -2.801 18.049 1.00 98.50 129 ILE A C 1
ATOM 1064 O O . ILE A 1 129 ? -13.843 -2.245 18.115 1.00 98.50 129 ILE A O 1
ATOM 1068 N N . GLU A 1 130 ? -15.771 -2.794 19.084 1.00 98.44 130 GLU A N 1
ATOM 1069 C CA . GLU A 1 130 ? -15.514 -2.017 20.306 1.00 98.44 130 GLU A CA 1
ATOM 1070 C C . GLU A 1 130 ? -14.241 -2.477 21.037 1.00 98.44 130 GLU A C 1
ATOM 1072 O O . GLU A 1 130 ? -13.398 -1.650 21.387 1.00 98.44 130 GLU A O 1
ATOM 1077 N N . ASN A 1 131 ? -14.058 -3.793 21.206 1.00 98.62 131 ASN A N 1
ATOM 1078 C CA . ASN A 1 131 ? -12.862 -4.356 21.841 1.00 98.62 131 ASN A CA 1
ATOM 1079 C C . ASN A 1 131 ? -11.617 -4.162 20.972 1.00 98.62 131 ASN A C 1
ATOM 1081 O O . ASN A 1 131 ? -10.534 -3.892 21.493 1.00 98.62 131 ASN A O 1
ATOM 1085 N N . TYR A 1 132 ? -11.769 -4.281 19.650 1.00 98.75 132 TYR A N 1
ATOM 1086 C CA . TYR A 1 132 ? -10.684 -3.998 18.721 1.00 98.75 132 TYR A CA 1
ATOM 1087 C C . TYR A 1 132 ? -10.220 -2.549 18.867 1.00 98.75 132 TYR A C 1
ATOM 1089 O O . TYR A 1 132 ? -9.050 -2.328 19.159 1.00 98.75 132 TYR A O 1
ATOM 1097 N N . LEU A 1 133 ? -11.125 -1.570 18.785 1.00 98.62 133 LEU A N 1
ATOM 1098 C CA . LEU A 1 133 ? -10.780 -0.153 18.936 1.00 98.62 133 LEU A CA 1
ATOM 1099 C C . LEU A 1 133 ? -10.146 0.143 20.298 1.00 98.62 133 LEU A C 1
ATOM 1101 O O . LEU A 1 133 ? -9.132 0.834 20.350 1.00 98.62 133 LEU A O 1
ATOM 1105 N N . GLN A 1 134 ? -10.666 -0.438 21.384 1.00 98.38 134 GLN A N 1
ATOM 1106 C CA . GLN A 1 134 ? -10.060 -0.310 22.712 1.00 98.38 134 GLN A CA 1
ATOM 1107 C C . GLN A 1 134 ? -8.604 -0.802 22.737 1.00 98.38 134 GLN A C 1
ATOM 1109 O O . GLN A 1 134 ? -7.763 -0.186 23.387 1.00 98.38 134 GLN A O 1
ATOM 1114 N N . SER A 1 135 ? -8.293 -1.892 22.027 1.00 98.06 135 SER A N 1
ATOM 1115 C CA . SER A 1 135 ? -6.933 -2.443 21.960 1.00 98.06 135 SER A CA 1
ATOM 1116 C C . SER A 1 135 ? -5.940 -1.569 21.187 1.00 98.06 135 SER A C 1
ATOM 1118 O O . SER A 1 135 ? -4.735 -1.779 21.322 1.00 98.06 135 SER A O 1
ATOM 1120 N N . LYS A 1 136 ? -6.431 -0.601 20.398 1.00 97.56 136 LYS A N 1
ATOM 1121 C CA . LYS A 1 136 ? -5.634 0.262 19.510 1.00 97.56 136 LYS A CA 1
ATOM 1122 C C . LYS A 1 136 ? -5.453 1.703 20.009 1.00 97.56 136 LYS A C 1
ATOM 1124 O O . LYS A 1 136 ? -4.768 2.478 19.340 1.00 97.56 136 LYS A O 1
ATOM 1129 N N . MET A 1 137 ? -6.065 2.065 21.141 1.00 93.94 137 MET A N 1
ATOM 1130 C CA . MET A 1 137 ? -5.877 3.364 21.818 1.00 93.94 137 MET A CA 1
ATOM 1131 C C . MET A 1 137 ? -4.446 3.536 22.343 1.00 93.94 137 MET A C 1
ATOM 1133 O O . MET A 1 137 ? -3.921 4.673 22.260 1.00 93.94 137 MET A O 1
#

Foldseek 3Di:
DLLLLVQLQVVLVVCVVVVLNQSNVVSNVSSVVVVVLLVVVCVVCVVVVHDDDPPDHDDHQHDPDPLSSLVRSLVVLVVVLVVLVVQLVVCVVVVVVVVNVSSVVVNVVSVVVNVVSVVLNVVCVVPNPVVSSVVRD

Secondary structure (DSSP, 8-state):
-HHHHHHHHHHHHHHHHHT-HHHHHHHHHHHHHHHHHHHHHHHHHHHTT-----S--PPP---SSHHHHHHHHHHHHHHHHHHHHHHHHHHHHTT-HHHHHHHHHHHHHHHHHHHHHHHHHHHHHHH-HHHHHHHT-